Protein AF-G2PHT3-F1 (afdb_monomer)

pLDDT: mean 88.87, std 15.14, range [41.78, 98.38]

Solvent-accessible surface area (backbone atoms only — not comparable to full-atom values): 8591 Å² total; per-residue (Å²): 131,81,61,65,54,57,45,84,82,48,57,58,96,79,34,66,43,37,68,89,49,84,59,48,88,43,41,37,66,60,46,63,74,47,46,62,43,76,50,86,72,92,70,91,48,72,64,49,40,72,63,55,53,72,54,56,31,86,90,41,52,91,96,59,62,22,32,21,25,44,50,39,29,41,38,46,76,73,60,38,60,48,55,53,48,28,47,75,72,64,32,33,62,74,71,63,46,48,89,58,92,87,58,77,61,60,46,87,43,67,65,65,26,42,69,62,28,35,28,79,81,80,76,86,76,69,79,72,72,78,77,78,73,78,76,74,87,80,132

Sequence (139 aa):
MAPVRYRLNGPCGDCPWRTDVEPGQFEAYRFDSLKTTSTQPEVTSAADVLGQPMFACHQTQEGREQACAGWLVVAAAQGNLRIRLALATGDLPPEAVEPGPGWPPLFESYDAMADRQGRPDDGHGEIKPPRQGRRGGQA

Radius of gyration: 17.24 Å; Cα contacts (8 Å, |Δi|>4): 170; chains: 1; bounding box: 32×62×41 Å

Organism: Streptomyces violaceusniger (strain Tu 4113) (NCBI:txid653045)

Foldseek 3Di:
DAAAFADPPAADPQRLFFPPHAAAPAALVVLVVCVQQQDQDDDPDPVSLCPRDACFRPPDDPVGTHHHLSRLQLSVVVPRSNSVVCCVVVSYPPVSNDDDPPHGDGDNGSVVSSVRRHDHPPPPPDPDPPPPPPPDDDD

Structure (mmCIF, N/CA/C/O backbone):
data_AF-G2PHT3-F1
#
_entry.id   AF-G2PHT3-F1
#
loop_
_atom_site.group_PDB
_atom_site.id
_atom_site.type_symbol
_atom_site.label_atom_id
_atom_site.label_alt_id
_atom_site.label_comp_id
_atom_site.label_asym_id
_atom_site.label_entity_id
_atom_site.label_seq_id
_atom_site.pdbx_PDB_ins_code
_atom_site.Cartn_x
_atom_site.Cartn_y
_atom_site.Cartn_z
_atom_site.occupancy
_atom_site.B_iso_or_equiv
_atom_site.auth_seq_id
_atom_site.auth_comp_id
_atom_site.auth_asym_id
_atom_site.auth_atom_id
_atom_site.pdbx_PDB_model_num
ATOM 1 N N . MET A 1 1 ? -16.176 2.871 12.194 1.00 68.44 1 MET A N 1
ATOM 2 C CA . MET A 1 1 ? -15.257 3.721 11.408 1.00 68.44 1 MET A CA 1
ATOM 3 C C . MET A 1 1 ? -15.895 3.951 10.046 1.00 68.44 1 MET A C 1
ATOM 5 O O . MET A 1 1 ? -16.970 3.416 9.808 1.00 68.44 1 MET A O 1
ATOM 9 N N . ALA A 1 2 ? -15.324 4.793 9.182 1.00 83.06 2 ALA A N 1
ATOM 10 C CA . ALA A 1 2 ? -15.748 4.777 7.784 1.00 83.06 2 ALA A CA 1
ATOM 11 C C . ALA A 1 2 ? -15.125 3.541 7.108 1.00 83.06 2 ALA A C 1
ATOM 13 O O . ALA A 1 2 ? -13.939 3.294 7.354 1.00 83.06 2 ALA A O 1
ATOM 14 N N . PRO A 1 3 ? -15.869 2.804 6.262 1.00 92.62 3 PRO A N 1
ATOM 15 C CA . PRO A 1 3 ? -15.313 1.682 5.518 1.00 92.62 3 PRO A CA 1
ATOM 16 C C . PRO A 1 3 ? -14.072 2.095 4.728 1.00 92.62 3 PRO A C 1
ATOM 18 O O . PRO A 1 3 ? -14.020 3.187 4.145 1.00 92.62 3 PRO A O 1
ATOM 21 N N . VAL A 1 4 ? -13.075 1.215 4.689 1.00 95.12 4 VAL A N 1
ATOM 22 C CA . VAL A 1 4 ? -11.886 1.419 3.864 1.00 95.12 4 VAL A CA 1
ATOM 23 C C . VAL A 1 4 ? -12.324 1.390 2.404 1.00 95.12 4 VAL A C 1
ATOM 25 O O . VAL A 1 4 ? -12.891 0.411 1.929 1.00 95.12 4 VAL A O 1
ATOM 28 N N . ARG A 1 5 ? -12.054 2.468 1.666 1.00 96.75 5 ARG A N 1
ATOM 29 C CA . ARG A 1 5 ? -12.224 2.474 0.210 1.00 96.75 5 ARG A CA 1
ATOM 30 C C . ARG A 1 5 ? -11.038 1.756 -0.413 1.00 96.75 5 ARG A C 1
ATOM 32 O O . ARG A 1 5 ? -9.899 2.127 -0.142 1.00 96.75 5 ARG A O 1
ATOM 39 N N . TYR A 1 6 ? -11.294 0.771 -1.260 1.00 96.88 6 TYR A N 1
ATOM 40 C CA . TYR A 1 6 ? -10.256 -0.007 -1.925 1.00 96.88 6 TYR A CA 1
ATOM 41 C C . TYR A 1 6 ? -10.657 -0.350 -3.356 1.00 96.88 6 TYR A C 1
ATOM 43 O O . TYR A 1 6 ? -11.833 -0.315 -3.720 1.00 96.88 6 TYR A O 1
ATOM 51 N N . ARG A 1 7 ? -9.656 -0.672 -4.175 1.00 94.94 7 ARG A N 1
ATOM 52 C CA . ARG A 1 7 ? -9.873 -1.067 -5.564 1.00 94.94 7 ARG A CA 1
ATOM 53 C C . ARG A 1 7 ? -10.449 -2.487 -5.637 1.00 94.94 7 ARG A C 1
ATOM 55 O O . ARG A 1 7 ? -9.750 -3.442 -5.328 1.00 94.94 7 ARG A O 1
ATOM 62 N N . LEU A 1 8 ? -11.687 -2.619 -6.115 1.00 91.06 8 LEU A N 1
ATOM 63 C CA . LEU A 1 8 ? -12.417 -3.899 -6.168 1.00 91.06 8 LEU A CA 1
ATOM 64 C C . LEU A 1 8 ? -11.886 -4.891 -7.216 1.00 91.06 8 LEU A C 1
ATOM 66 O O . LEU A 1 8 ? -11.899 -6.094 -6.996 1.00 91.06 8 LEU A O 1
ATOM 70 N N . ASN A 1 9 ? -11.395 -4.401 -8.357 1.00 89.81 9 ASN A N 1
ATOM 71 C CA . ASN A 1 9 ? -11.050 -5.247 -9.509 1.00 89.81 9 ASN A CA 1
ATOM 72 C C . ASN A 1 9 ? -9.569 -5.667 -9.518 1.00 89.81 9 ASN A C 1
ATOM 74 O O . ASN A 1 9 ? -8.951 -5.732 -10.580 1.00 89.81 9 ASN A O 1
ATOM 78 N N . GLY A 1 10 ? -8.989 -5.877 -8.334 1.00 93.69 10 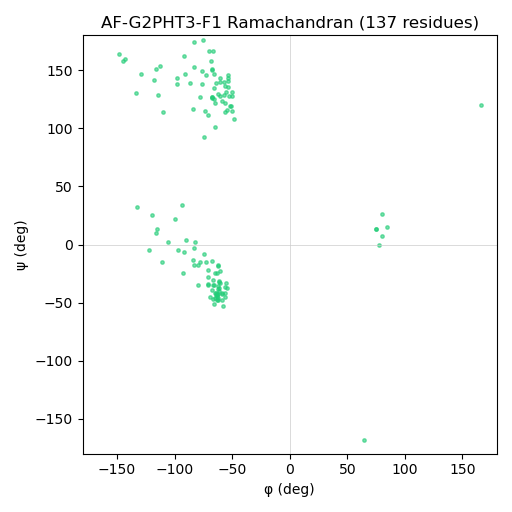GLY A N 1
ATOM 79 C CA . GLY A 1 10 ? -7.587 -6.253 -8.173 1.00 93.69 10 GLY A CA 1
ATOM 80 C C . GLY A 1 10 ? -6.578 -5.185 -8.635 1.00 93.69 10 GLY A C 1
ATOM 81 O O . GLY A 1 10 ? -6.936 -4.016 -8.846 1.00 93.69 10 GLY A O 1
ATOM 82 N N . PRO A 1 11 ? -5.287 -5.554 -8.747 1.00 95.81 11 PRO A N 1
ATOM 83 C CA . PRO A 1 11 ? -4.220 -4.657 -9.187 1.00 95.81 11 PRO A CA 1
ATOM 84 C C . PRO A 1 11 ? -4.497 -4.063 -10.578 1.00 95.81 11 PRO A C 1
ATOM 86 O O . PRO A 1 11 ? -4.980 -4.743 -11.479 1.00 95.81 11 PRO A O 1
ATOM 89 N N . CYS A 1 12 ? -4.188 -2.779 -10.778 1.00 94.19 12 CYS A N 1
ATOM 90 C CA . CYS A 1 12 ? -4.287 -2.132 -12.092 1.00 94.19 12 CYS A CA 1
ATOM 91 C C . CYS A 1 12 ? -3.272 -2.677 -13.123 1.00 94.19 12 CYS A C 1
ATOM 93 O O . CYS A 1 12 ? -2.309 -3.368 -12.785 1.00 94.19 12 CYS A O 1
ATOM 95 N N . GLY A 1 13 ? -3.491 -2.334 -14.400 1.00 93.38 13 GLY A N 1
ATOM 96 C CA . GLY A 1 13 ? -2.665 -2.763 -15.540 1.00 93.38 13 GLY A CA 1
ATOM 97 C C . GLY A 1 13 ? -1.172 -2.441 -15.404 1.00 93.38 13 GLY A C 1
ATOM 98 O O . GLY A 1 13 ? -0.339 -3.227 -15.829 1.00 93.38 13 GLY A O 1
ATOM 99 N N . ASP A 1 14 ? -0.863 -1.332 -14.748 1.00 93.81 14 ASP A N 1
ATOM 100 C CA . ASP A 1 14 ? 0.457 -0.743 -14.519 1.00 93.81 14 ASP A CA 1
ATOM 101 C C . ASP A 1 14 ? 0.774 -0.639 -13.014 1.00 93.81 14 ASP A C 1
ATOM 103 O O . ASP A 1 14 ? 1.491 0.250 -12.566 1.00 93.81 14 ASP A O 1
ATOM 107 N N . CYS A 1 15 ? 0.160 -1.501 -12.196 1.00 95.75 15 CYS A N 1
ATOM 108 C CA . CYS A 1 15 ? 0.298 -1.448 -10.744 1.00 95.75 15 CYS A CA 1
ATOM 109 C C . CYS A 1 15 ? 1.755 -1.669 -10.312 1.00 95.75 15 CYS A C 1
ATOM 111 O O . CYS A 1 15 ? 2.316 -2.707 -10.662 1.00 95.75 15 CYS A O 1
ATOM 113 N N . PRO A 1 16 ? 2.339 -0.802 -9.462 1.00 96.50 16 PRO A N 1
ATOM 114 C CA . PRO A 1 16 ? 3.715 -0.992 -9.006 1.00 96.50 16 PRO A CA 1
ATOM 115 C C . PRO A 1 16 ? 3.890 -2.284 -8.193 1.00 96.50 16 PRO A C 1
ATOM 117 O O . PRO A 1 16 ? 4.963 -2.868 -8.186 1.00 96.50 16 PRO A O 1
ATOM 120 N N . TRP A 1 17 ? 2.828 -2.799 -7.571 1.00 97.75 17 TRP A N 1
ATOM 121 C CA . TRP A 1 17 ? 2.883 -4.050 -6.810 1.00 97.75 17 TRP A CA 1
ATOM 122 C C . TRP A 1 17 ? 2.963 -5.319 -7.663 1.00 97.75 17 TRP A C 1
ATOM 124 O O . TRP A 1 17 ? 3.170 -6.391 -7.101 1.00 97.75 17 TRP A O 1
ATOM 134 N N . ARG A 1 18 ? 2.815 -5.223 -8.987 1.00 97.81 18 ARG A N 1
ATOM 135 C CA . ARG A 1 18 ? 2.918 -6.360 -9.904 1.00 97.81 18 ARG A CA 1
ATOM 136 C C . ARG A 1 18 ? 4.361 -6.617 -10.325 1.00 97.81 18 ARG A C 1
ATOM 138 O O . ARG A 1 18 ? 5.070 -5.672 -10.655 1.00 97.81 18 ARG A O 1
ATOM 145 N N . THR A 1 19 ? 4.777 -7.879 -10.390 1.00 98.12 19 THR A N 1
ATOM 146 C CA . THR A 1 19 ? 6.131 -8.238 -10.864 1.00 98.12 19 THR A CA 1
ATOM 147 C C . THR A 1 19 ? 6.235 -8.336 -12.387 1.00 98.12 19 THR A C 1
ATOM 149 O O . THR A 1 19 ? 7.339 -8.357 -12.925 1.00 98.12 19 THR A O 1
ATOM 152 N N . ASP A 1 20 ? 5.098 -8.369 -13.086 1.00 97.56 20 ASP A N 1
ATOM 153 C CA . ASP A 1 20 ? 4.980 -8.549 -14.536 1.00 97.56 20 ASP A CA 1
ATOM 154 C C . ASP A 1 20 ? 4.755 -7.232 -15.306 1.00 97.56 20 ASP A C 1
ATOM 156 O O . ASP A 1 20 ? 4.236 -7.247 -16.421 1.00 97.56 20 ASP A O 1
ATOM 160 N N . VAL A 1 21 ? 5.134 -6.089 -14.722 1.00 95.88 21 VAL A N 1
ATOM 161 C CA . VAL A 1 21 ? 5.048 -4.768 -15.369 1.00 95.88 21 VAL A CA 1
ATOM 162 C C . VAL A 1 21 ? 6.429 -4.141 -15.567 1.00 95.88 21 VAL A C 1
ATOM 164 O O . VAL A 1 21 ? 7.372 -4.381 -14.805 1.00 95.88 21 VAL A O 1
ATOM 167 N N . GLU A 1 22 ? 6.544 -3.313 -16.605 1.00 95.62 22 GLU A N 1
ATOM 168 C CA . GLU A 1 22 ? 7.761 -2.546 -16.868 1.00 95.62 22 GLU A CA 1
ATOM 169 C C . GLU A 1 22 ? 8.013 -1.507 -15.760 1.00 95.62 22 GLU A C 1
ATOM 171 O O . GLU A 1 22 ? 7.079 -0.797 -15.365 1.00 95.62 22 GLU A O 1
ATOM 176 N N . PRO A 1 23 ? 9.257 -1.394 -15.256 1.00 94.56 23 PRO A N 1
ATOM 177 C CA . PRO A 1 23 ? 9.594 -0.445 -14.204 1.00 94.56 23 PRO A CA 1
ATOM 178 C C . PRO A 1 23 ? 9.690 0.991 -14.697 1.00 94.56 23 PRO A C 1
ATOM 180 O O . PRO A 1 23 ? 9.628 1.286 -15.890 1.00 94.56 23 PRO A O 1
ATOM 183 N N . GLY A 1 24 ? 9.914 1.900 -13.750 1.00 90.94 24 GLY A N 1
ATOM 184 C CA . GLY A 1 24 ? 10.308 3.271 -14.046 1.00 90.94 24 GLY A CA 1
ATOM 185 C C . GLY A 1 24 ? 9.150 4.209 -14.357 1.00 90.94 24 GLY A C 1
ATOM 186 O O . GLY A 1 24 ? 9.372 5.322 -14.826 1.00 90.94 24 GLY A O 1
ATOM 187 N N . GLN A 1 25 ? 7.914 3.814 -14.047 1.00 89.69 25 GLN A N 1
ATOM 188 C CA . GLN A 1 25 ? 6.781 4.744 -14.076 1.00 89.69 25 GLN A CA 1
ATOM 189 C C . GLN A 1 25 ? 6.965 5.894 -13.072 1.00 89.69 25 GLN A C 1
ATOM 191 O O . GLN A 1 25 ? 6.533 7.017 -13.329 1.00 89.69 25 GLN A O 1
ATOM 196 N N . PHE A 1 26 ? 7.642 5.629 -11.949 1.00 91.12 26 PHE A N 1
ATOM 197 C CA . PHE A 1 26 ? 7.854 6.588 -10.868 1.00 91.12 26 PHE A CA 1
ATOM 198 C C . PHE A 1 26 ? 9.330 6.666 -10.469 1.00 91.12 26 PHE A C 1
ATOM 200 O O . PHE A 1 26 ? 10.061 5.677 -10.519 1.00 91.12 26 PHE A O 1
ATOM 207 N N . GLU A 1 27 ? 9.749 7.863 -10.070 1.00 93.06 27 GLU A N 1
ATOM 208 C CA . GLU A 1 27 ? 11.070 8.145 -9.497 1.00 93.06 27 GLU A CA 1
ATOM 209 C C . GLU A 1 27 ? 11.222 7.475 -8.124 1.00 93.06 27 GLU A C 1
ATOM 211 O O . GLU A 1 27 ? 10.233 7.294 -7.406 1.00 93.06 27 GLU A O 1
ATOM 216 N N . ALA A 1 28 ? 12.450 7.116 -7.752 1.00 94.31 28 ALA A N 1
ATOM 217 C CA . ALA A 1 28 ? 12.748 6.425 -6.500 1.00 94.31 28 ALA A CA 1
ATOM 218 C C . ALA A 1 28 ? 12.243 7.203 -5.270 1.00 94.31 28 ALA A C 1
ATOM 220 O O . ALA A 1 28 ? 11.576 6.613 -4.413 1.00 94.31 28 ALA A O 1
ATOM 221 N N . TYR A 1 29 ? 12.405 8.535 -5.229 1.00 93.94 29 TYR A N 1
ATOM 222 C CA . TYR A 1 29 ? 11.947 9.337 -4.078 1.00 93.94 29 TYR A CA 1
ATOM 223 C C . TYR A 1 29 ? 10.428 9.259 -3.826 1.00 93.94 29 TYR A C 1
ATOM 225 O O . TYR A 1 29 ? 9.947 9.527 -2.715 1.00 93.94 29 TYR A O 1
ATOM 233 N N . ARG A 1 30 ? 9.628 8.912 -4.847 1.00 92.56 30 ARG A N 1
ATOM 234 C CA . ARG A 1 30 ? 8.180 8.714 -4.679 1.00 92.56 30 ARG A CA 1
ATOM 235 C C . ARG A 1 30 ? 7.906 7.490 -3.822 1.00 92.56 30 ARG A C 1
ATOM 237 O O . ARG A 1 30 ? 7.020 7.539 -2.973 1.00 92.56 30 ARG A O 1
ATOM 244 N N . PHE A 1 31 ? 8.684 6.428 -4.002 1.00 95.62 31 PHE A N 1
ATOM 245 C CA . PHE A 1 31 ? 8.626 5.264 -3.131 1.00 95.62 31 PHE A CA 1
ATOM 246 C C . PHE A 1 31 ? 9.202 5.588 -1.747 1.00 95.62 31 PHE A C 1
ATOM 248 O O . PHE A 1 31 ? 8.624 5.177 -0.746 1.00 95.62 31 PHE A O 1
ATOM 255 N N . ASP A 1 32 ? 10.229 6.423 -1.619 1.00 95.38 32 ASP A N 1
ATOM 256 C CA . ASP A 1 32 ? 10.679 6.846 -0.281 1.00 95.38 32 ASP A CA 1
ATOM 257 C C . ASP A 1 32 ? 9.564 7.551 0.507 1.00 95.38 32 ASP A C 1
ATOM 259 O O . ASP A 1 32 ? 9.317 7.247 1.677 1.00 95.38 32 ASP A O 1
ATOM 263 N N . SER A 1 33 ? 8.803 8.413 -0.169 1.00 93.44 33 SER A N 1
ATOM 264 C CA . SER A 1 33 ? 7.666 9.137 0.418 1.00 93.44 33 SER A CA 1
ATOM 265 C C . SER A 1 33 ? 6.513 8.219 0.849 1.00 93.44 33 SER A C 1
ATOM 267 O O . SER A 1 33 ? 5.727 8.579 1.725 1.00 93.44 33 SER A O 1
ATOM 269 N N . LEU A 1 34 ? 6.398 7.033 0.244 1.00 95.44 34 LEU A N 1
ATOM 270 C CA . LEU A 1 34 ? 5.332 6.062 0.510 1.00 95.44 34 LEU A CA 1
ATOM 271 C C . LEU A 1 34 ? 5.746 4.965 1.495 1.00 95.44 34 LEU A C 1
ATOM 273 O O . LEU A 1 34 ? 4.894 4.172 1.903 1.00 95.44 34 LEU A O 1
ATOM 277 N N . LYS A 1 35 ? 7.012 4.923 1.927 1.00 96.06 35 LYS A N 1
ATOM 278 C CA . LYS A 1 35 ? 7.546 3.855 2.788 1.00 96.06 35 LYS A CA 1
ATOM 279 C C . LYS A 1 35 ? 6.732 3.655 4.067 1.00 96.06 35 LYS A C 1
ATOM 281 O O . LYS A 1 35 ? 6.456 2.523 4.464 1.00 96.06 35 LYS A O 1
ATOM 286 N N . THR A 1 36 ? 6.242 4.746 4.651 1.00 94.88 36 THR A N 1
ATOM 287 C CA . THR A 1 36 ? 5.430 4.741 5.880 1.00 94.88 36 THR A CA 1
ATOM 288 C C . THR A 1 36 ? 4.097 4.002 5.753 1.00 94.88 36 THR A C 1
ATOM 290 O O . THR A 1 36 ? 3.527 3.610 6.766 1.00 94.88 36 THR A O 1
ATOM 293 N N . THR A 1 37 ? 3.606 3.757 4.535 1.00 96.19 37 THR A N 1
ATOM 294 C CA . THR A 1 37 ? 2.401 2.939 4.299 1.00 96.19 37 THR A CA 1
ATOM 295 C C . THR A 1 37 ? 2.635 1.454 4.562 1.00 96.19 37 THR A C 1
ATOM 297 O O . THR A 1 37 ? 1.686 0.708 4.783 1.00 96.19 37 THR A O 1
ATOM 300 N N . SER A 1 38 ? 3.889 1.002 4.515 1.00 95.00 38 SER A N 1
ATOM 301 C CA . SER A 1 38 ? 4.242 -0.420 4.599 1.00 95.00 38 SER A CA 1
ATOM 302 C C . SER A 1 38 ? 5.194 -0.739 5.750 1.00 95.00 38 SER A C 1
ATOM 304 O O . SER A 1 38 ? 5.453 -1.904 6.024 1.00 95.00 38 SER A O 1
ATOM 306 N N . THR A 1 39 ? 5.665 0.273 6.475 1.00 90.12 39 THR A N 1
ATOM 307 C CA . THR A 1 39 ? 6.373 0.104 7.747 1.00 90.12 39 THR A CA 1
ATOM 308 C C . THR A 1 39 ? 5.422 0.310 8.916 1.00 90.12 39 THR A C 1
ATOM 310 O O . THR A 1 39 ? 4.640 1.259 8.917 1.00 90.12 39 THR A O 1
ATOM 313 N N . GLN A 1 40 ? 5.526 -0.524 9.945 1.00 80.75 40 GLN A N 1
ATOM 314 C CA . GLN A 1 40 ? 4.758 -0.343 11.171 1.00 80.75 40 GLN A CA 1
ATOM 315 C C . GLN A 1 40 ? 5.467 0.656 12.099 1.00 80.75 40 GLN A C 1
ATOM 317 O O . GLN A 1 40 ? 6.587 0.371 12.527 1.00 80.75 40 GLN A O 1
ATOM 322 N N . PRO A 1 41 ? 4.860 1.817 12.413 1.00 80.50 41 PRO A N 1
ATOM 323 C CA . PRO A 1 41 ? 5.403 2.700 13.436 1.00 80.50 41 PRO A CA 1
ATOM 324 C C . PRO A 1 41 ? 5.231 2.072 14.824 1.00 80.50 41 PRO A C 1
ATOM 326 O O . PRO A 1 41 ? 4.455 1.130 15.002 1.00 80.50 41 PRO A O 1
ATOM 329 N N . GLU A 1 42 ? 5.917 2.626 15.822 1.00 88.25 42 GLU A N 1
ATOM 330 C CA . GLU A 1 42 ? 5.577 2.358 17.217 1.00 88.25 42 GLU A CA 1
ATOM 331 C C . GLU A 1 42 ? 4.113 2.752 17.463 1.00 88.25 42 GLU A C 1
ATOM 333 O O . GLU A 1 42 ? 3.678 3.846 17.105 1.00 88.25 42 GLU A O 1
ATOM 338 N N . VAL A 1 43 ? 3.339 1.829 18.032 1.00 89.94 43 VAL A N 1
ATOM 339 C CA . VAL A 1 43 ? 1.913 2.018 18.301 1.00 89.94 43 VAL A CA 1
ATOM 340 C C . VAL A 1 43 ? 1.719 2.119 19.804 1.00 89.94 43 VAL A C 1
ATOM 342 O O . VAL A 1 43 ? 1.908 1.140 20.524 1.00 89.94 43 VAL A O 1
ATOM 345 N N . THR A 1 44 ? 1.296 3.290 20.269 1.00 93.12 44 THR A N 1
ATOM 346 C CA . THR A 1 44 ? 1.020 3.566 21.688 1.00 93.12 44 THR A CA 1
ATOM 347 C C . THR A 1 44 ? -0.470 3.769 21.962 1.00 93.12 44 THR A C 1
ATOM 349 O O . THR A 1 44 ? -0.917 3.710 23.107 1.00 93.12 44 THR A O 1
ATOM 352 N N . SER A 1 45 ? -1.264 3.981 20.910 1.00 92.38 45 SER A N 1
ATOM 353 C CA . SER A 1 45 ? -2.696 4.237 20.998 1.00 92.38 45 SER A CA 1
ATOM 354 C C . SER A 1 45 ? -3.466 3.689 19.792 1.00 92.38 45 SER A C 1
ATOM 356 O O . SER A 1 45 ? -2.912 3.427 18.725 1.00 92.38 45 SER A O 1
ATOM 358 N N . ALA A 1 46 ? -4.791 3.571 19.930 1.00 89.81 46 ALA A N 1
ATOM 359 C CA . ALA A 1 46 ? -5.659 3.272 18.791 1.00 89.81 46 ALA A CA 1
ATOM 360 C C . ALA A 1 46 ? -5.587 4.368 17.712 1.00 89.81 46 ALA A C 1
ATOM 362 O O . ALA A 1 46 ? -5.692 4.063 16.527 1.00 89.81 46 ALA A O 1
ATOM 363 N N . ALA A 1 47 ? -5.368 5.629 18.102 1.00 91.88 47 ALA A N 1
ATOM 364 C CA . ALA A 1 47 ? -5.222 6.731 17.157 1.00 91.88 47 ALA A CA 1
ATOM 365 C C . ALA A 1 47 ? -4.008 6.532 16.235 1.00 91.88 47 ALA A C 1
ATOM 367 O O . ALA A 1 47 ? -4.119 6.809 15.043 1.00 91.88 47 ALA A O 1
ATOM 368 N N . ASP A 1 48 ? -2.910 5.959 16.740 1.00 92.81 48 ASP A N 1
ATOM 369 C CA . ASP A 1 48 ? -1.723 5.647 15.931 1.00 92.81 48 ASP A CA 1
ATOM 370 C C . ASP A 1 48 ? -2.045 4.595 14.864 1.00 92.81 48 ASP A C 1
ATOM 372 O O . ASP A 1 48 ? -1.659 4.737 13.705 1.00 92.81 48 ASP A O 1
ATOM 376 N N . VAL A 1 49 ? -2.819 3.561 15.221 1.00 93.06 49 VAL A N 1
ATOM 377 C CA . VAL A 1 49 ? -3.278 2.538 14.263 1.00 93.06 49 VAL A CA 1
ATOM 378 C C . VAL A 1 49 ? -4.172 3.155 13.190 1.00 93.06 49 VAL A C 1
ATOM 380 O O . VAL A 1 49 ? -4.005 2.877 12.005 1.00 93.06 49 VAL A O 1
ATOM 383 N N . LEU A 1 50 ? -5.114 4.011 13.588 1.00 91.62 50 LEU A N 1
ATOM 384 C CA . LEU A 1 50 ? -6.045 4.658 12.661 1.00 91.62 50 LEU A CA 1
ATOM 385 C C . LEU A 1 50 ? -5.369 5.708 11.772 1.00 91.62 50 LEU A C 1
ATOM 387 O O . LEU A 1 50 ? -5.819 5.935 10.647 1.00 91.62 50 LEU A O 1
ATOM 391 N N . GLY A 1 51 ? -4.291 6.318 12.264 1.00 91.38 51 GLY A N 1
ATOM 392 C CA . GLY A 1 51 ? -3.484 7.305 11.556 1.00 91.38 51 GLY A CA 1
ATOM 393 C C . GLY A 1 51 ? -2.489 6.716 10.555 1.00 91.38 51 GLY A C 1
ATOM 394 O O . GLY A 1 51 ? -2.044 7.448 9.674 1.00 91.38 51 GLY A O 1
ATOM 395 N N . GLN A 1 52 ? -2.159 5.419 10.633 1.00 92.75 52 GLN A N 1
ATOM 396 C CA . GLN A 1 52 ? -1.227 4.770 9.695 1.00 92.75 52 GLN A CA 1
ATOM 397 C C . GLN A 1 52 ? -1.695 4.952 8.246 1.00 92.75 52 GLN A C 1
ATOM 399 O O . GLN A 1 52 ? -2.807 4.535 7.937 1.00 92.75 52 GLN A O 1
ATOM 404 N N . PRO A 1 53 ? -0.907 5.545 7.337 1.00 94.38 53 PRO A N 1
ATOM 405 C CA . PRO A 1 53 ? -1.360 5.814 5.976 1.00 94.38 53 PRO A CA 1
ATOM 406 C C . PRO A 1 53 ? -1.574 4.518 5.181 1.00 94.38 53 PRO A C 1
ATOM 408 O O . PRO A 1 53 ? -0.903 3.514 5.403 1.00 94.38 53 PRO A O 1
ATOM 411 N N . MET A 1 54 ? -2.508 4.550 4.228 1.00 95.50 54 MET A N 1
ATOM 412 C CA . MET A 1 54 ? -2.745 3.443 3.293 1.00 95.50 54 MET A CA 1
ATOM 413 C C . MET A 1 54 ? -2.029 3.744 1.976 1.00 95.50 54 MET A C 1
ATOM 415 O O . MET A 1 54 ? -2.041 4.890 1.523 1.00 95.50 54 MET A O 1
ATOM 419 N N . PHE A 1 55 ? -1.463 2.731 1.320 1.00 97.38 55 PHE A N 1
ATOM 420 C CA . PHE A 1 55 ? -0.910 2.912 -0.022 1.00 97.38 55 PHE A CA 1
ATOM 421 C C . PHE A 1 55 ? -2.061 3.101 -1.020 1.00 97.38 55 PHE A C 1
ATOM 423 O O . PHE A 1 55 ? -2.837 2.175 -1.284 1.00 97.38 55 PHE A O 1
ATOM 430 N N . ALA A 1 56 ? -2.191 4.303 -1.579 1.00 96.75 56 ALA A N 1
ATOM 431 C CA . ALA A 1 56 ? -3.238 4.621 -2.542 1.00 96.75 56 ALA A CA 1
ATOM 432 C C . ALA A 1 56 ? -2.979 3.963 -3.908 1.00 96.75 56 ALA A C 1
ATOM 434 O O . ALA A 1 56 ? -1.845 3.820 -4.362 1.00 96.75 56 ALA A O 1
ATOM 435 N N . CYS A 1 57 ? -4.043 3.573 -4.605 1.00 96.44 57 CYS A N 1
ATOM 436 C CA . CYS A 1 57 ? -3.962 3.175 -6.002 1.00 96.44 57 CYS A CA 1
ATOM 437 C C . CYS A 1 57 ? -3.558 4.386 -6.850 1.00 96.44 57 CYS A C 1
ATOM 439 O O . CYS A 1 57 ? -4.247 5.405 -6.848 1.00 96.44 57 CYS A O 1
ATOM 441 N N . HIS A 1 58 ? -2.491 4.260 -7.638 1.00 91.81 58 HIS A N 1
ATOM 442 C CA . HIS A 1 58 ? -1.969 5.373 -8.438 1.00 91.81 58 HIS A CA 1
ATOM 443 C C . HIS A 1 58 ? -2.908 5.823 -9.571 1.00 91.81 58 HIS A C 1
ATOM 445 O O . HIS A 1 58 ? -2.734 6.903 -10.119 1.00 91.81 58 HIS A O 1
ATOM 451 N N . GLN A 1 59 ?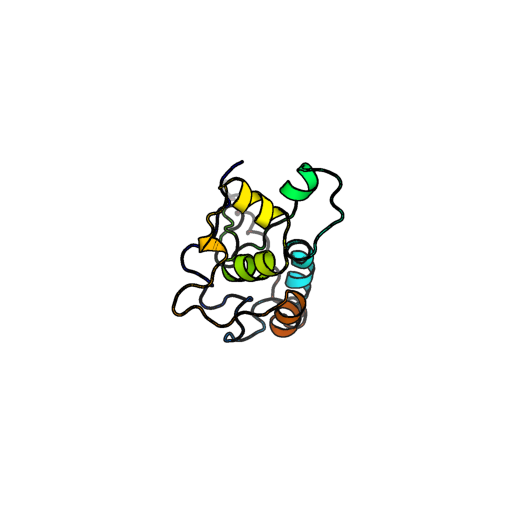 -3.921 5.017 -9.914 1.00 92.75 59 GLN A N 1
ATOM 452 C CA . GLN A 1 59 ? -4.968 5.393 -10.873 1.00 92.75 59 GLN A CA 1
ATOM 453 C C . GLN A 1 59 ? -6.104 6.217 -10.242 1.00 92.75 59 GLN A C 1
ATOM 455 O O . GLN A 1 59 ? -7.051 6.594 -10.935 1.00 92.75 59 GLN A O 1
ATOM 460 N N . THR A 1 60 ? -6.071 6.454 -8.929 1.00 91.75 60 THR A N 1
ATOM 461 C CA . THR A 1 60 ? -7.068 7.292 -8.254 1.00 91.75 60 THR A CA 1
ATOM 462 C C . THR A 1 60 ? -6.628 8.749 -8.215 1.00 91.75 60 THR A C 1
ATOM 4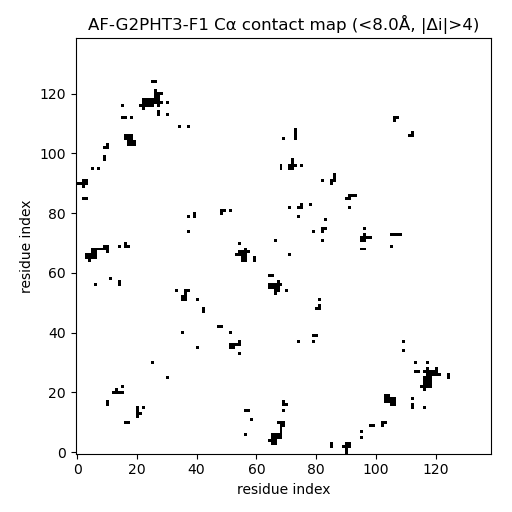64 O O . THR A 1 60 ? -5.442 9.051 -8.169 1.00 91.75 60 THR A O 1
ATOM 467 N N . GLN A 1 61 ? -7.602 9.657 -8.285 1.00 89.81 61 GLN A N 1
ATOM 468 C CA . GLN A 1 61 ? -7.349 11.093 -8.195 1.00 89.81 61 GLN A CA 1
ATOM 469 C C . GLN A 1 61 ? -7.070 11.494 -6.749 1.00 89.81 61 GLN A C 1
ATOM 471 O O . GLN A 1 61 ? -7.669 10.932 -5.827 1.00 89.81 61 GLN A O 1
ATOM 476 N N . GLU A 1 62 ? -6.244 12.524 -6.583 1.00 87.94 62 GLU A N 1
ATOM 477 C CA . GLU A 1 62 ? -6.022 13.166 -5.289 1.00 87.94 62 GLU A CA 1
ATOM 478 C C . GLU A 1 62 ? -7.358 13.602 -4.652 1.00 87.94 62 GLU A C 1
ATOM 480 O O . GLU A 1 62 ? -8.257 14.129 -5.320 1.00 87.94 62 GLU A O 1
ATOM 485 N N . GLY A 1 63 ? -7.517 13.329 -3.359 1.00 89.69 63 GLY A N 1
ATOM 486 C CA . GLY A 1 63 ? -8.742 13.532 -2.582 1.00 89.69 63 GLY A CA 1
ATOM 487 C C . GLY A 1 63 ? -9.838 12.479 -2.801 1.00 89.69 63 GLY A C 1
ATOM 488 O O . GLY A 1 63 ? -10.917 12.583 -2.207 1.00 89.69 63 GLY A O 1
ATOM 489 N N . ARG A 1 64 ? -9.620 11.480 -3.666 1.00 91.88 64 ARG A N 1
ATOM 490 C CA . ARG A 1 64 ? -10.544 10.354 -3.918 1.00 91.88 64 ARG A CA 1
ATOM 491 C C . ARG A 1 64 ? -9.828 9.007 -3.906 1.00 91.88 64 ARG A C 1
ATOM 493 O O . ARG A 1 64 ? -10.209 8.084 -4.634 1.00 91.88 64 ARG A O 1
ATOM 500 N N . GLU A 1 65 ? -8.798 8.908 -3.087 1.00 94.44 65 GLU A N 1
ATOM 501 C CA . GLU A 1 65 ? -7.918 7.761 -3.004 1.00 94.44 65 GLU A CA 1
ATOM 502 C C . GLU A 1 65 ? -8.691 6.503 -2.602 1.00 94.44 65 GLU A C 1
ATOM 504 O O . GLU A 1 65 ? -9.578 6.509 -1.743 1.00 94.44 65 GLU A O 1
ATOM 509 N N . GLN A 1 66 ? -8.322 5.398 -3.237 1.00 96.81 66 GLN A N 1
ATOM 510 C CA . GLN A 1 66 ? -8.702 4.054 -2.817 1.00 96.81 66 GLN A CA 1
ATOM 511 C C . GLN A 1 66 ? -7.421 3.303 -2.481 1.00 96.81 66 GLN A C 1
ATOM 513 O O . GLN A 1 66 ? -6.428 3.453 -3.193 1.00 96.81 66 GLN A O 1
ATOM 518 N N . ALA A 1 67 ? -7.437 2.474 -1.441 1.00 97.69 67 ALA A N 1
ATOM 519 C CA . ALA A 1 67 ? -6.330 1.580 -1.139 1.00 97.69 67 ALA A CA 1
ATOM 520 C C . ALA A 1 67 ? -6.025 0.674 -2.344 1.00 97.69 67 ALA A C 1
ATOM 522 O O . ALA A 1 67 ? -6.927 0.152 -3.014 1.00 97.69 67 ALA A O 1
ATOM 523 N N . CYS A 1 68 ? -4.736 0.516 -2.634 1.00 98.19 68 CYS A N 1
ATOM 524 C CA . CYS A 1 68 ? -4.247 -0.348 -3.695 1.00 98.19 68 CYS A CA 1
ATOM 525 C C . CYS A 1 68 ? -4.513 -1.819 -3.346 1.00 98.19 68 CYS A C 1
ATOM 527 O O . CYS A 1 68 ? -4.104 -2.287 -2.288 1.00 98.19 68 CYS A O 1
ATOM 529 N N . ALA A 1 69 ? -5.158 -2.557 -4.254 1.00 97.88 69 ALA A N 1
ATOM 530 C CA . ALA A 1 69 ? -5.484 -3.968 -4.048 1.00 97.88 69 ALA A CA 1
ATOM 531 C C . ALA A 1 69 ? -4.235 -4.852 -3.879 1.00 97.88 69 ALA A C 1
ATOM 533 O O . ALA A 1 69 ? -4.192 -5.687 -2.985 1.00 97.88 69 ALA A O 1
ATOM 534 N N . GLY A 1 70 ? -3.193 -4.633 -4.695 1.00 97.81 70 GLY A N 1
ATOM 535 C CA . GLY A 1 70 ? -1.937 -5.385 -4.574 1.00 97.81 70 GLY A CA 1
ATOM 536 C C . GLY A 1 70 ? -1.236 -5.132 -3.238 1.00 97.81 70 GLY A C 1
ATOM 537 O O . GLY A 1 70 ? -0.805 -6.069 -2.577 1.00 97.81 70 GLY A O 1
ATOM 538 N N . TRP A 1 71 ? -1.209 -3.873 -2.795 1.00 98.31 71 TRP A N 1
ATOM 539 C CA . TRP A 1 71 ? -0.674 -3.517 -1.481 1.00 98.31 71 TRP A CA 1
ATOM 540 C C . TRP A 1 71 ? -1.478 -4.135 -0.337 1.00 98.31 71 TRP A C 1
ATOM 542 O O . TRP A 1 71 ? -0.877 -4.637 0.603 1.00 98.31 71 TRP A O 1
ATOM 552 N N . LEU A 1 72 ? -2.816 -4.116 -0.406 1.00 98.31 72 LEU A N 1
ATOM 553 C CA . LEU A 1 72 ? -3.673 -4.662 0.651 1.00 98.31 72 LEU A CA 1
ATOM 554 C C . LEU A 1 72 ? -3.354 -6.128 0.942 1.00 98.31 72 LEU A C 1
ATOM 556 O O . LEU A 1 72 ? -3.205 -6.478 2.109 1.00 98.31 72 LEU A O 1
ATOM 560 N N . VAL A 1 73 ? -3.190 -6.952 -0.097 1.00 97.94 73 VAL A N 1
ATOM 561 C CA . VAL A 1 73 ? -2.799 -8.364 0.050 1.00 97.94 73 VAL A CA 1
ATOM 562 C C . VAL A 1 73 ? -1.463 -8.487 0.780 1.00 97.94 73 VAL A C 1
ATOM 564 O O . VAL A 1 73 ? -1.359 -9.188 1.787 1.00 97.94 73 VAL A O 1
ATOM 567 N N . VAL A 1 74 ? -0.435 -7.783 0.302 1.00 97.88 74 VAL A N 1
ATOM 568 C CA . VAL A 1 74 ? 0.926 -7.928 0.836 1.00 97.88 74 VAL A CA 1
ATOM 569 C C . VAL A 1 74 ? 1.030 -7.363 2.253 1.00 97.88 74 VAL A C 1
ATOM 571 O O . VAL A 1 74 ? 1.563 -8.013 3.149 1.00 97.88 74 VAL A O 1
ATOM 574 N N . ALA A 1 75 ? 0.466 -6.183 2.498 1.00 97.56 75 ALA A N 1
ATOM 575 C CA . ALA A 1 75 ? 0.471 -5.550 3.810 1.00 97.56 75 ALA A CA 1
ATOM 576 C C . ALA A 1 75 ? -0.363 -6.334 4.838 1.00 97.56 75 ALA A C 1
ATOM 578 O O . ALA A 1 75 ? 0.021 -6.396 6.008 1.00 97.56 75 ALA A O 1
ATOM 579 N N . ALA A 1 76 ? -1.469 -6.967 4.426 1.00 97.06 76 ALA A N 1
ATOM 580 C CA . ALA A 1 76 ? -2.221 -7.879 5.287 1.00 97.06 76 ALA A CA 1
ATOM 581 C C . ALA A 1 76 ? -1.377 -9.096 5.682 1.00 97.06 76 ALA A C 1
ATOM 583 O O . ALA A 1 76 ? -1.291 -9.412 6.871 1.00 97.06 76 ALA A O 1
ATOM 584 N N . ALA A 1 77 ? -0.708 -9.729 4.711 1.00 96.44 77 ALA A N 1
ATOM 585 C CA . ALA A 1 77 ? 0.180 -10.868 4.948 1.00 96.44 77 ALA A CA 1
ATOM 586 C C . ALA A 1 77 ? 1.357 -10.513 5.875 1.00 96.44 77 ALA A C 1
ATOM 588 O O . ALA A 1 77 ? 1.769 -11.330 6.696 1.00 96.44 77 ALA A O 1
ATOM 589 N N . GLN A 1 78 ? 1.847 -9.272 5.808 1.00 95.31 78 GLN A N 1
ATOM 590 C CA . GLN A 1 78 ? 2.882 -8.745 6.705 1.00 95.31 78 GLN A CA 1
ATOM 591 C C . GLN A 1 78 ? 2.349 -8.249 8.061 1.00 95.31 78 GLN A C 1
ATOM 593 O O . GLN A 1 78 ? 3.113 -7.767 8.895 1.00 95.31 78 GLN A O 1
ATOM 598 N N . GLY A 1 79 ? 1.045 -8.370 8.320 1.00 94.56 79 GLY A N 1
ATOM 599 C CA . GLY A 1 79 ? 0.463 -8.071 9.625 1.00 94.56 79 GLY A CA 1
ATOM 600 C C . GLY A 1 79 ? 0.223 -6.586 9.908 1.00 94.56 79 GLY A C 1
ATOM 601 O O . GLY A 1 79 ? 0.172 -6.200 11.079 1.00 94.56 79 GLY A O 1
ATOM 602 N N . ASN A 1 80 ? 0.031 -5.754 8.878 1.00 95.69 80 ASN A N 1
ATOM 603 C CA . ASN A 1 80 ? -0.301 -4.336 9.040 1.00 95.69 80 ASN A CA 1
ATOM 604 C C . ASN A 1 80 ? -1.507 -4.150 9.988 1.00 95.69 80 ASN A C 1
ATOM 606 O O . ASN A 1 80 ? -2.612 -4.634 9.731 1.00 95.69 80 ASN A O 1
ATOM 610 N N . LEU A 1 81 ? -1.293 -3.441 11.103 1.00 95.19 81 LEU A N 1
ATOM 611 C CA . LEU A 1 81 ? -2.276 -3.335 12.186 1.00 95.19 81 LEU A CA 1
ATOM 612 C C . LEU A 1 81 ? -3.541 -2.584 11.766 1.00 95.19 81 LEU A C 1
ATOM 614 O O . LEU A 1 81 ? -4.627 -2.960 12.207 1.00 95.19 81 LEU A O 1
ATOM 618 N N . ARG A 1 82 ? -3.431 -1.571 10.896 1.00 95.44 82 ARG A N 1
ATOM 619 C CA . ARG A 1 82 ? -4.604 -0.848 10.390 1.00 95.44 82 ARG A CA 1
ATOM 620 C C . ARG A 1 82 ? -5.498 -1.763 9.558 1.00 95.44 82 ARG A C 1
ATOM 622 O O . ARG A 1 82 ? -6.715 -1.732 9.728 1.00 95.44 82 ARG A O 1
ATOM 629 N N . ILE A 1 83 ? -4.906 -2.607 8.711 1.00 96.94 83 ILE A N 1
ATOM 630 C CA . ILE A 1 83 ? -5.650 -3.599 7.921 1.00 96.94 83 ILE A CA 1
ATOM 631 C C . ILE A 1 83 ? -6.279 -4.655 8.835 1.00 96.94 83 ILE A C 1
ATOM 633 O O . ILE A 1 83 ? -7.469 -4.934 8.713 1.00 96.94 83 ILE A O 1
ATOM 637 N N . ARG A 1 84 ? -5.520 -5.199 9.795 1.00 96.06 84 ARG A N 1
ATOM 638 C CA . ARG A 1 84 ? -6.038 -6.188 10.757 1.00 96.06 84 ARG A CA 1
ATOM 639 C C . ARG A 1 84 ? -7.215 -5.647 11.562 1.00 96.06 84 ARG A C 1
ATOM 641 O O . ARG A 1 84 ? -8.197 -6.361 11.747 1.00 96.06 84 ARG A O 1
ATOM 648 N N . LEU A 1 85 ? -7.128 -4.397 12.015 1.00 95.62 85 LEU A N 1
ATOM 649 C CA . LEU A 1 85 ? -8.225 -3.734 12.709 1.00 95.62 85 LEU A CA 1
ATOM 650 C C . LEU A 1 85 ? -9.445 -3.595 11.795 1.00 95.62 85 LEU A C 1
ATOM 652 O O . LEU A 1 85 ? -10.532 -3.972 12.211 1.00 95.62 85 LEU A O 1
ATOM 656 N N . ALA A 1 86 ? -9.263 -3.128 10.555 1.00 97.25 86 ALA A N 1
ATOM 657 C CA . ALA A 1 86 ? -10.361 -2.956 9.603 1.00 97.25 86 ALA A CA 1
ATOM 658 C C . ALA A 1 86 ? -11.072 -4.279 9.259 1.00 97.25 86 ALA A C 1
ATOM 660 O O . ALA A 1 86 ? -12.295 -4.300 9.145 1.00 97.25 86 ALA A O 1
ATOM 661 N N . LEU A 1 87 ? -10.327 -5.382 9.140 1.00 97.88 87 LEU A N 1
ATOM 662 C CA . LEU A 1 87 ? -10.893 -6.726 8.974 1.00 97.88 87 LEU A CA 1
ATOM 663 C C . LEU A 1 87 ? -11.690 -7.150 10.215 1.00 97.88 87 LEU A C 1
ATOM 665 O O . LEU A 1 87 ? -12.816 -7.627 10.101 1.00 97.88 87 LEU A O 1
ATOM 669 N N . ALA A 1 88 ? -11.127 -6.943 11.409 1.00 96.81 88 ALA A N 1
ATOM 670 C CA . ALA A 1 88 ? -11.765 -7.322 12.668 1.00 96.81 88 ALA A CA 1
ATOM 671 C C . ALA A 1 88 ? -13.043 -6.517 12.968 1.00 96.81 88 ALA A C 1
ATOM 673 O O . ALA A 1 88 ? -13.954 -7.036 13.611 1.00 96.81 88 ALA A O 1
ATOM 674 N N . THR A 1 89 ? -13.121 -5.263 12.515 1.00 96.12 89 THR A N 1
ATOM 675 C CA . THR A 1 89 ? -14.289 -4.387 12.703 1.00 96.12 89 THR A CA 1
ATOM 676 C C . THR A 1 89 ? -15.300 -4.457 11.559 1.00 96.12 89 THR A C 1
ATOM 678 O O . THR A 1 89 ? -16.367 -3.855 11.667 1.00 96.12 89 THR A O 1
ATOM 681 N N . GLY A 1 90 ? -14.994 -5.176 10.473 1.00 96.69 90 GLY A N 1
ATOM 682 C CA . GLY A 1 90 ? -15.837 -5.242 9.275 1.00 96.69 90 GLY A CA 1
ATOM 683 C C . GLY A 1 90 ? -15.793 -3.984 8.399 1.00 96.69 90 GLY A C 1
ATOM 684 O O . GLY A 1 90 ? -16.624 -3.831 7.507 1.00 96.69 90 GLY A O 1
ATOM 685 N N . ASP A 1 91 ? -14.833 -3.082 8.625 1.00 96.62 91 ASP A N 1
ATOM 686 C CA . ASP A 1 91 ? -14.609 -1.902 7.777 1.00 96.62 91 ASP A CA 1
ATOM 687 C C . ASP A 1 91 ? -13.867 -2.250 6.469 1.00 96.62 91 ASP A C 1
ATOM 689 O O . ASP A 1 91 ? -13.842 -1.441 5.537 1.00 96.62 91 ASP A O 1
ATOM 693 N N . LEU A 1 92 ? -13.256 -3.436 6.397 1.00 97.88 92 LEU A N 1
ATOM 694 C CA . LEU A 1 92 ? -12.678 -4.042 5.200 1.00 97.88 92 LEU A CA 1
ATOM 695 C C . LEU A 1 92 ? -13.132 -5.509 5.141 1.00 97.88 92 LEU A C 1
ATOM 697 O O . LEU A 1 92 ? -13.010 -6.202 6.152 1.00 97.88 92 LEU A O 1
ATOM 701 N N . PRO A 1 93 ? -13.655 -6.005 4.010 1.00 97.06 93 PRO A N 1
ATOM 702 C CA . PRO A 1 93 ? -14.096 -7.387 3.937 1.00 97.06 93 PRO A CA 1
ATOM 703 C C . PRO A 1 93 ? -12.909 -8.333 3.631 1.00 97.06 93 PRO A C 1
ATOM 705 O O . PRO A 1 93 ? -11.930 -7.888 3.020 1.00 97.06 93 PRO A O 1
ATOM 708 N N . PRO A 1 94 ? -12.947 -9.613 4.054 1.00 96.25 94 PRO A N 1
ATOM 709 C CA . PRO A 1 94 ? -11.819 -10.543 3.904 1.00 96.25 94 PRO A CA 1
ATOM 710 C C . PRO A 1 94 ? -11.334 -10.723 2.462 1.00 96.25 94 PRO A C 1
ATOM 712 O O . PRO A 1 94 ? -10.131 -10.769 2.218 1.00 96.25 94 PRO A O 1
ATOM 715 N N . GLU A 1 95 ? -12.243 -10.720 1.488 1.00 95.44 95 GLU A N 1
ATOM 716 C CA . GLU A 1 95 ? -11.906 -10.861 0.070 1.00 95.44 95 GLU A CA 1
ATOM 717 C C . GLU A 1 95 ? -11.026 -9.721 -0.470 1.00 95.44 95 GLU A C 1
ATOM 719 O O . GLU A 1 95 ? -10.379 -9.872 -1.503 1.00 95.44 95 GLU A O 1
ATOM 724 N N . ALA A 1 96 ? -10.961 -8.575 0.217 1.00 96.81 96 ALA A N 1
ATOM 725 C CA . ALA A 1 96 ? -10.127 -7.449 -0.197 1.00 96.81 96 ALA A CA 1
ATOM 726 C C . ALA A 1 96 ? -8.621 -7.692 0.015 1.00 96.81 96 ALA A C 1
ATOM 728 O O . ALA A 1 96 ? -7.802 -6.939 -0.519 1.00 96.81 96 ALA A O 1
ATOM 729 N N . VAL A 1 97 ? -8.255 -8.704 0.810 1.00 97.44 97 VAL A N 1
ATOM 730 C CA . VAL A 1 97 ? -6.863 -9.068 1.125 1.00 97.44 97 VAL A CA 1
ATOM 731 C C . VAL A 1 97 ? -6.481 -10.458 0.610 1.00 97.44 97 VAL A C 1
ATOM 733 O O . VAL A 1 97 ? -5.395 -10.948 0.912 1.00 97.44 97 VAL A O 1
ATOM 736 N N . GLU A 1 98 ? -7.337 -11.074 -0.205 1.00 95.25 98 GLU A N 1
ATOM 737 C CA . GLU A 1 98 ? -7.104 -12.381 -0.815 1.00 95.25 98 GLU A CA 1
ATOM 738 C C . GLU A 1 98 ? -6.987 -12.240 -2.342 1.00 95.25 98 GLU A C 1
ATOM 740 O O . GLU A 1 98 ? -7.858 -11.640 -2.979 1.00 95.25 98 GLU A O 1
ATOM 745 N N . PRO A 1 99 ? -5.930 -12.783 -2.976 1.00 93.75 99 PRO A N 1
ATOM 746 C CA . PRO A 1 99 ? -5.860 -12.834 -4.430 1.00 93.75 99 PRO A CA 1
ATOM 747 C C . PRO A 1 99 ? -7.016 -13.650 -5.018 1.00 93.75 99 PRO A C 1
ATOM 749 O O . PRO A 1 99 ? -7.232 -14.805 -4.654 1.00 93.75 99 PRO A O 1
ATOM 752 N N . GLY A 1 100 ? -7.734 -13.064 -5.975 1.00 89.19 100 GLY A N 1
ATOM 753 C CA . GLY A 1 100 ? -8.771 -13.758 -6.735 1.00 89.19 100 GLY A CA 1
ATOM 754 C C . GLY A 1 100 ? -8.216 -14.576 -7.914 1.00 89.19 100 GLY A C 1
ATOM 755 O O . GLY A 1 100 ? -7.034 -14.479 -8.259 1.00 89.19 100 GLY A O 1
ATOM 756 N N . PRO A 1 101 ? -9.073 -15.350 -8.605 1.00 90.19 101 PRO A N 1
ATOM 757 C CA . PRO A 1 101 ? -8.688 -16.072 -9.815 1.00 90.19 101 PRO A CA 1
ATOM 758 C C . PRO A 1 101 ? -8.088 -15.144 -10.882 1.00 90.19 101 PRO A C 1
ATOM 760 O O . PRO A 1 101 ? -8.666 -14.109 -11.209 1.00 90.19 101 PRO A O 1
ATOM 763 N N . GLY A 1 102 ? -6.937 -15.528 -11.442 1.00 89.12 102 GLY A N 1
ATOM 764 C CA . GLY A 1 102 ? -6.272 -14.776 -12.514 1.00 89.12 102 GLY A CA 1
ATOM 765 C C . GLY A 1 102 ? -5.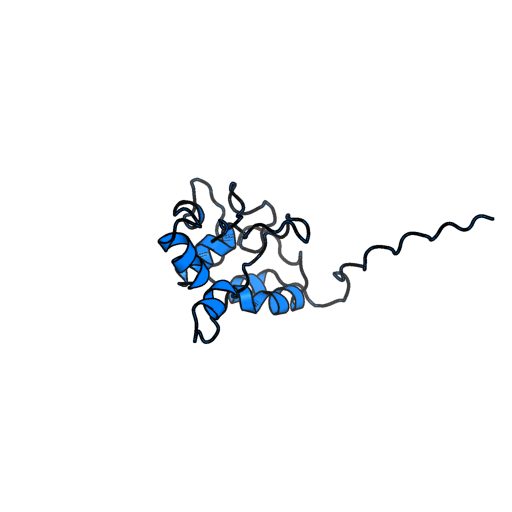569 -13.491 -12.066 1.00 89.12 102 GLY A C 1
ATOM 766 O O . GLY A 1 102 ? -5.211 -12.677 -12.916 1.00 89.12 102 GLY A O 1
ATOM 767 N N . TRP A 1 103 ? -5.371 -13.288 -10.759 1.00 94.88 103 TRP A N 1
ATOM 768 C CA . TRP A 1 103 ? -4.567 -12.170 -10.272 1.00 94.88 103 TRP A CA 1
ATOM 769 C C . TRP A 1 103 ? -3.121 -12.240 -10.786 1.00 94.88 103 TRP A C 1
ATOM 771 O O . TRP A 1 103 ? -2.553 -13.332 -10.881 1.00 94.88 103 TRP A O 1
ATOM 781 N N . PRO A 1 104 ? -2.513 -11.082 -11.102 1.00 96.69 104 PRO A N 1
ATOM 782 C CA . PRO A 1 104 ? -1.118 -11.028 -11.507 1.00 96.69 104 PRO A CA 1
ATOM 783 C C . PRO A 1 104 ? -0.191 -11.369 -10.331 1.00 96.69 104 PRO A C 1
ATOM 785 O O . PRO A 1 104 ? -0.577 -11.193 -9.169 1.00 96.69 104 PRO A O 1
ATOM 788 N N . PRO A 1 105 ? 1.046 -11.810 -10.610 1.00 97.44 105 PRO A N 1
ATOM 789 C CA . PRO A 1 105 ? 2.040 -12.023 -9.568 1.00 97.44 105 PRO A CA 1
ATOM 790 C C . PRO A 1 105 ? 2.394 -10.697 -8.880 1.00 97.44 105 PRO A C 1
ATOM 792 O O . PRO A 1 105 ? 2.540 -9.660 -9.534 1.00 97.44 105 PRO A O 1
ATOM 795 N N . LEU A 1 106 ? 2.532 -10.733 -7.553 1.00 98.25 106 LEU A N 1
ATOM 796 C CA . LEU A 1 106 ? 2.835 -9.568 -6.722 1.00 98.25 106 LEU A CA 1
ATOM 797 C C . LEU A 1 106 ? 4.227 -9.674 -6.099 1.00 98.25 106 LEU A C 1
ATOM 799 O O . LEU A 1 106 ? 4.734 -10.774 -5.884 1.00 98.25 106 LEU A O 1
ATOM 803 N N . PHE A 1 107 ? 4.833 -8.530 -5.787 1.00 98.38 107 PHE A N 1
ATOM 804 C CA . PHE A 1 107 ? 6.016 -8.498 -4.926 1.00 98.38 107 PHE A CA 1
ATOM 805 C C . PHE A 1 107 ? 5.665 -8.952 -3.507 1.00 98.38 107 PHE A C 1
ATOM 807 O O . PHE A 1 107 ? 4.586 -8.657 -3.002 1.00 98.38 107 PHE A O 1
ATOM 814 N N . GLU A 1 108 ? 6.606 -9.612 -2.836 1.00 96.62 108 GLU A N 1
ATOM 815 C CA . GLU A 1 108 ? 6.420 -10.100 -1.462 1.00 96.62 108 GLU A CA 1
ATOM 816 C C . GLU A 1 108 ? 6.691 -9.023 -0.400 1.00 96.62 108 GLU A C 1
ATOM 818 O O . GLU A 1 108 ? 6.267 -9.154 0.751 1.00 96.62 108 GLU A O 1
ATOM 823 N N . SER A 1 109 ? 7.392 -7.945 -0.768 1.00 97.06 109 SER A N 1
ATOM 824 C CA . SER A 1 109 ? 7.746 -6.860 0.144 1.00 97.06 109 SER A CA 1
ATOM 825 C C . SER A 1 109 ? 7.738 -5.486 -0.511 1.00 97.06 109 SER A C 1
ATOM 827 O O . SER A 1 109 ? 7.869 -5.346 -1.728 1.00 97.06 109 SER A O 1
ATOM 829 N N . TYR A 1 110 ? 7.588 -4.464 0.336 1.00 97.81 110 TYR A N 1
ATOM 830 C CA . TYR A 1 110 ? 7.686 -3.070 -0.076 1.00 97.81 110 TYR A CA 1
ATOM 831 C C . TYR A 1 110 ? 9.045 -2.757 -0.691 1.00 97.81 110 TYR A C 1
ATOM 833 O O . TYR A 1 110 ? 9.097 -2.165 -1.760 1.00 97.81 110 TYR A O 1
ATOM 841 N N . ASP A 1 111 ? 10.124 -3.182 -0.031 1.00 97.50 111 ASP A N 1
ATOM 842 C CA . ASP A 1 111 ? 11.483 -2.878 -0.471 1.00 97.50 111 ASP A CA 1
ATOM 843 C C . ASP A 1 111 ? 11.768 -3.521 -1.839 1.00 97.50 111 ASP A C 1
ATOM 845 O O . ASP A 1 111 ? 12.217 -2.835 -2.748 1.00 97.50 111 ASP A O 1
ATOM 849 N N . ALA A 1 112 ? 11.373 -4.785 -2.057 1.00 98.19 112 ALA A N 1
ATOM 850 C CA . ALA A 1 112 ? 11.530 -5.436 -3.362 1.00 98.19 112 ALA A CA 1
ATOM 851 C C . ALA A 1 112 ? 10.734 -4.732 -4.476 1.00 98.19 112 ALA A C 1
ATOM 853 O O . ALA A 1 112 ? 11.207 -4.623 -5.609 1.00 98.19 112 ALA A O 1
ATOM 854 N N . MET A 1 113 ? 9.528 -4.252 -4.156 1.00 98.25 113 MET A N 1
ATOM 855 C CA . MET A 1 113 ? 8.710 -3.468 -5.078 1.00 98.25 113 MET A CA 1
ATOM 856 C C . MET A 1 113 ? 9.366 -2.118 -5.390 1.00 98.25 113 MET A C 1
ATOM 858 O O . MET A 1 113 ? 9.535 -1.782 -6.559 1.00 98.25 113 MET A O 1
ATOM 862 N N . ALA A 1 114 ? 9.767 -1.363 -4.368 1.00 97.75 114 ALA A N 1
ATOM 863 C CA . ALA A 1 114 ? 10.359 -0.039 -4.519 1.00 97.75 114 ALA A CA 1
ATOM 864 C C . ALA A 1 114 ? 11.679 -0.094 -5.304 1.00 97.75 114 ALA A C 1
ATOM 866 O O . ALA A 1 114 ? 11.840 0.658 -6.266 1.00 97.75 114 ALA A O 1
ATOM 867 N N . ASP A 1 115 ? 12.561 -1.039 -4.966 1.00 97.44 115 ASP A N 1
ATOM 868 C CA . ASP A 1 115 ? 13.858 -1.235 -5.624 1.00 97.44 115 ASP A CA 1
ATOM 869 C C . ASP A 1 115 ? 13.701 -1.569 -7.110 1.00 97.44 115 ASP A C 1
ATOM 871 O O . ASP A 1 115 ? 14.459 -1.089 -7.954 1.00 97.44 115 ASP A O 1
ATOM 875 N N . ARG A 1 116 ? 12.709 -2.401 -7.454 1.00 97.62 116 ARG A N 1
ATOM 876 C CA . ARG A 1 116 ? 12.476 -2.804 -8.842 1.00 97.62 116 ARG A CA 1
ATOM 877 C C . ARG A 1 116 ? 11.736 -1.736 -9.640 1.00 97.62 116 ARG A C 1
ATOM 879 O O . ARG A 1 116 ? 11.974 -1.642 -10.841 1.00 97.62 116 ARG A O 1
ATOM 886 N N . GLN A 1 117 ? 10.812 -0.993 -9.034 1.00 96.94 117 GLN A N 1
ATOM 887 C CA . GLN A 1 117 ? 9.923 -0.081 -9.763 1.00 96.94 117 GLN A CA 1
ATOM 888 C C . GLN A 1 117 ? 10.447 1.353 -9.864 1.00 96.94 117 GLN A C 1
ATOM 890 O O . GLN A 1 117 ? 10.061 2.062 -10.800 1.00 96.94 117 GLN A O 1
ATOM 895 N N . GLY A 1 118 ? 11.312 1.780 -8.943 1.00 94.88 118 GLY A N 1
ATOM 896 C CA . GLY A 1 118 ? 11.941 3.097 -8.958 1.00 94.88 118 GLY A CA 1
ATOM 897 C C . GLY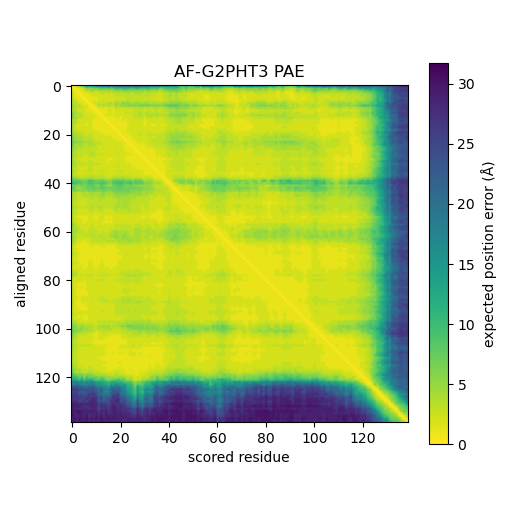 A 1 118 ? 12.914 3.269 -10.120 1.00 94.88 118 GLY A C 1
ATOM 898 O O . GLY A 1 118 ? 13.841 2.481 -10.290 1.00 94.88 118 GLY A O 1
ATOM 899 N N . ARG A 1 119 ? 12.738 4.332 -10.912 1.00 93.81 119 ARG A N 1
ATOM 900 C CA . ARG A 1 119 ? 13.803 4.836 -11.799 1.00 93.81 119 ARG A CA 1
ATOM 901 C C . ARG A 1 119 ? 14.640 5.909 -11.090 1.00 93.81 119 ARG A C 1
ATOM 903 O O . ARG A 1 119 ? 14.159 6.480 -10.111 1.00 93.81 119 ARG A O 1
ATOM 910 N N . PRO A 1 120 ? 15.850 6.225 -11.594 1.00 92.38 120 PRO A N 1
ATOM 911 C CA . PRO A 1 120 ? 16.660 7.311 -11.056 1.00 92.38 120 PRO A CA 1
ATOM 912 C C . PRO A 1 120 ? 15.908 8.642 -10.994 1.00 92.38 120 PRO A C 1
ATOM 914 O O . PRO A 1 120 ? 15.112 8.961 -11.882 1.00 92.38 120 PRO A O 1
ATOM 917 N N . ASP A 1 121 ? 16.218 9.423 -9.964 1.00 87.56 121 ASP A N 1
ATOM 918 C CA . ASP A 1 121 ? 15.687 10.768 -9.775 1.00 87.56 121 ASP A CA 1
ATOM 919 C C . ASP A 1 121 ? 16.376 11.731 -10.757 1.00 87.56 121 ASP A C 1
ATOM 921 O O . ASP A 1 121 ? 17.456 12.259 -10.496 1.00 87.56 121 ASP A O 1
ATOM 925 N N . ASP A 1 122 ? 15.766 11.930 -11.923 1.00 83.69 122 ASP A N 1
ATOM 926 C CA . ASP A 1 122 ? 16.256 12.830 -12.979 1.00 83.69 122 ASP A CA 1
ATOM 927 C C . ASP A 1 122 ? 15.444 14.137 -13.084 1.00 83.69 122 ASP A C 1
ATOM 929 O O . ASP A 1 122 ? 15.725 14.986 -13.931 1.00 83.69 122 ASP A O 1
ATOM 933 N N . GLY A 1 123 ? 14.451 14.318 -12.204 1.00 71.25 123 GLY A N 1
ATOM 934 C CA . GLY A 1 123 ? 13.621 15.520 -12.114 1.00 71.25 123 GLY A CA 1
ATOM 935 C C . GLY A 1 123 ? 12.495 15.591 -13.150 1.00 71.25 123 GLY A C 1
ATOM 936 O O . GLY A 1 123 ? 11.812 16.614 -13.240 1.00 71.25 123 GLY A O 1
ATOM 937 N N . HIS A 1 124 ? 12.265 14.535 -13.935 1.00 63.47 124 HIS A N 1
ATOM 938 C CA . HIS A 1 124 ? 11.229 14.508 -14.970 1.00 63.47 124 HIS A CA 1
ATOM 939 C C . HIS A 1 124 ? 9.848 14.008 -14.488 1.00 63.47 124 HIS A C 1
ATOM 941 O O . HIS A 1 124 ? 8.923 13.928 -15.298 1.00 63.47 124 HIS A O 1
ATOM 947 N N . GLY A 1 125 ? 9.664 13.721 -13.193 1.00 55.19 125 GLY A N 1
ATOM 948 C CA . GLY A 1 125 ? 8.399 13.266 -12.582 1.00 55.19 125 GLY A CA 1
ATOM 949 C C . GLY A 1 125 ? 7.751 14.219 -11.562 1.00 55.19 125 GLY A C 1
ATOM 950 O O . GLY A 1 125 ? 6.824 13.821 -10.842 1.00 55.19 125 GLY A O 1
ATOM 951 N N . GLU A 1 126 ? 8.187 15.482 -11.478 1.00 55.19 126 GLU A N 1
ATOM 952 C CA . GLU A 1 126 ? 7.488 16.492 -10.674 1.00 55.19 126 GLU A CA 1
ATOM 953 C C . GLU A 1 126 ? 6.037 16.649 -11.164 1.00 55.19 126 GLU A C 1
ATOM 955 O O . GLU A 1 126 ? 5.777 16.973 -12.329 1.00 55.19 126 GLU A O 1
ATOM 960 N N . ILE A 1 127 ? 5.068 16.454 -10.258 1.00 54.81 127 ILE A N 1
ATOM 961 C CA . ILE A 1 127 ? 3.690 16.884 -10.512 1.00 54.81 127 ILE A CA 1
ATOM 962 C C . ILE A 1 127 ? 3.764 18.404 -10.590 1.00 54.81 127 ILE A C 1
ATOM 964 O O . ILE A 1 127 ? 3.867 19.080 -9.566 1.00 54.81 127 ILE A O 1
ATOM 968 N N . LYS A 1 128 ? 3.761 18.946 -11.814 1.00 43.25 128 LYS A N 1
ATOM 969 C CA . LYS A 1 128 ? 3.666 20.391 -12.018 1.00 43.25 128 LYS A CA 1
ATOM 970 C C . LYS A 1 128 ? 2.482 20.895 -11.193 1.00 43.25 128 LYS A C 1
ATOM 972 O O . LYS A 1 128 ? 1.387 20.348 -11.359 1.00 43.25 128 LYS A O 1
ATOM 977 N N . PRO A 1 129 ? 2.664 21.924 -10.346 1.00 43.31 129 PRO A N 1
ATOM 978 C CA . PRO A 1 129 ? 1.553 22.477 -9.593 1.00 43.31 129 PRO A CA 1
ATOM 979 C C . PRO A 1 129 ? 0.424 22.841 -10.568 1.00 43.31 129 PRO A C 1
ATOM 981 O O . PRO A 1 129 ? 0.709 23.271 -11.698 1.00 43.31 129 PRO A O 1
ATOM 984 N N . PRO A 1 130 ? -0.852 22.651 -10.180 1.00 41.78 130 PRO A N 1
ATOM 985 C CA . PRO A 1 130 ? -1.972 22.982 -11.044 1.00 41.78 130 PRO A CA 1
ATOM 986 C C . PRO A 1 130 ? -1.803 24.424 -11.513 1.00 41.78 130 PRO A C 1
ATOM 988 O O . PRO A 1 130 ? -1.546 25.325 -10.711 1.00 41.78 130 PRO A O 1
ATOM 991 N N . ARG A 1 131 ? -1.878 24.636 -12.834 1.00 44.84 131 ARG A N 1
ATOM 992 C CA . ARG A 1 131 ? -1.736 25.965 -13.436 1.00 44.84 131 ARG A CA 1
ATOM 993 C C . ARG A 1 131 ? -2.676 26.916 -12.699 1.00 44.84 131 ARG A C 1
ATOM 995 O O . ARG A 1 131 ? -3.889 26.737 -12.782 1.00 44.84 131 ARG A O 1
ATOM 1002 N N . GLN A 1 132 ? -2.129 27.910 -11.994 1.00 53.62 132 GLN A N 1
ATOM 1003 C CA . GLN A 1 132 ? -2.942 28.990 -11.442 1.00 53.62 132 GLN A CA 1
ATOM 1004 C C . GLN A 1 13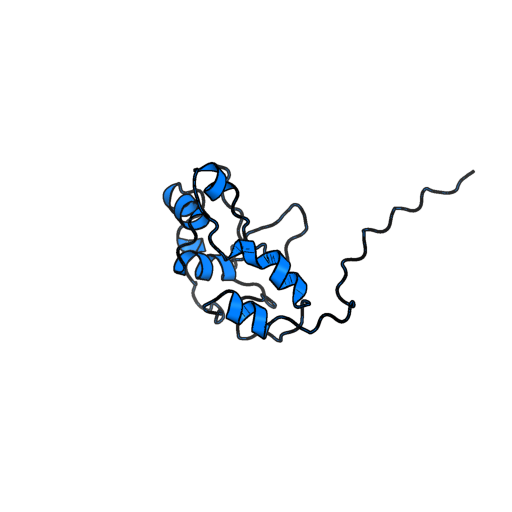2 ? -3.723 29.582 -12.614 1.00 53.62 132 GLN A C 1
ATOM 1006 O O . GLN A 1 132 ? -3.127 30.042 -13.592 1.00 53.62 132 GLN A O 1
ATOM 1011 N N . GLY A 1 133 ? -5.053 29.459 -12.561 1.00 43.19 133 GLY A N 1
ATOM 1012 C CA . GLY A 1 133 ? -5.927 29.942 -13.617 1.00 43.19 133 GLY A CA 1
ATOM 1013 C C . GLY A 1 133 ? -5.558 31.384 -13.933 1.00 43.19 133 GLY A C 1
ATOM 1014 O O . GLY A 1 133 ? -5.384 32.186 -13.013 1.00 43.19 133 GLY A O 1
ATOM 1015 N N . ARG A 1 134 ? -5.386 31.700 -15.224 1.00 53.50 134 ARG A N 1
ATOM 1016 C CA . ARG A 1 134 ? -5.225 33.085 -15.677 1.00 53.50 134 ARG A CA 1
ATOM 1017 C C . ARG A 1 134 ? -6.341 33.891 -15.019 1.00 53.50 134 ARG A C 1
ATOM 1019 O O . ARG A 1 134 ? -7.499 33.733 -15.402 1.00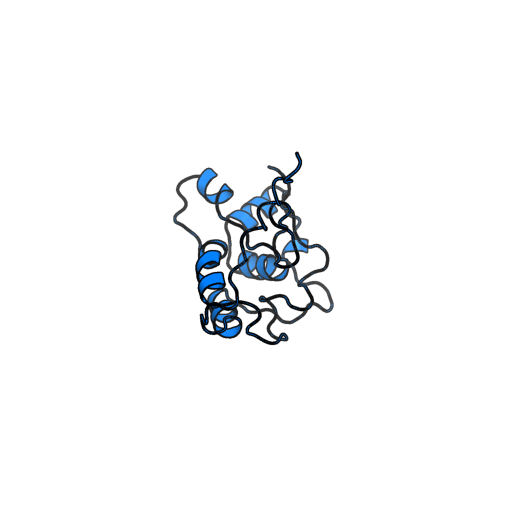 53.50 134 ARG A O 1
ATOM 1026 N N . ARG A 1 135 ? -6.010 34.739 -14.038 1.00 52.66 135 ARG A N 1
ATOM 1027 C CA . ARG A 1 135 ? -6.902 35.838 -13.671 1.00 52.66 135 ARG A CA 1
ATOM 1028 C C . ARG A 1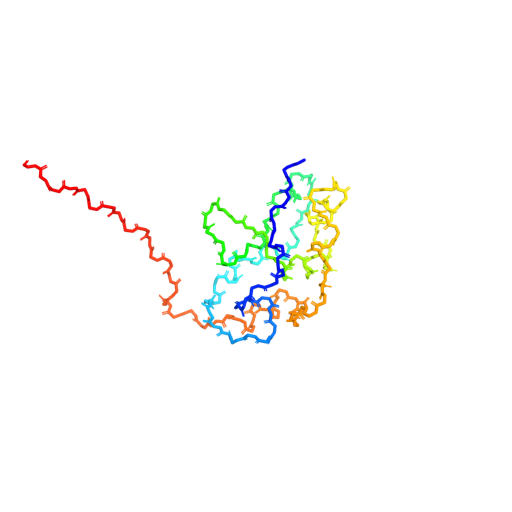 135 ? -7.094 36.607 -14.965 1.00 52.66 135 ARG A C 1
ATOM 1030 O O . ARG A 1 135 ? -6.115 37.066 -15.554 1.00 52.66 135 ARG A O 1
ATOM 1037 N N . GLY A 1 136 ? -8.327 36.592 -15.458 1.00 43.81 136 GLY A N 1
ATOM 1038 C CA . GLY A 1 136 ? -8.701 37.279 -16.675 1.00 43.81 136 GLY A CA 1
ATOM 1039 C C . GLY A 1 136 ? -8.224 38.719 -16.582 1.00 43.81 136 GLY A C 1
ATOM 1040 O O . GLY A 1 136 ? -8.617 39.448 -15.678 1.00 43.81 136 GLY A O 1
ATOM 1041 N N . GLY A 1 137 ? -7.348 39.098 -17.508 1.00 48.25 137 GLY A N 1
ATOM 1042 C CA . GLY A 1 137 ? -7.306 40.476 -17.952 1.00 48.25 137 GLY A CA 1
ATOM 1043 C C . GLY A 1 137 ? -8.602 40.746 -18.707 1.00 48.25 137 GLY A C 1
ATOM 1044 O O . GLY A 1 137 ? -8.967 39.954 -19.580 1.00 48.25 137 GLY A O 1
ATOM 1045 N N . GLN A 1 138 ? -9.296 41.795 -18.276 1.00 46.69 138 GLN A N 1
ATOM 1046 C CA . GLN A 1 138 ? -10.343 42.598 -18.925 1.00 46.69 138 GLN A CA 1
ATOM 1047 C C . GLN A 1 138 ? 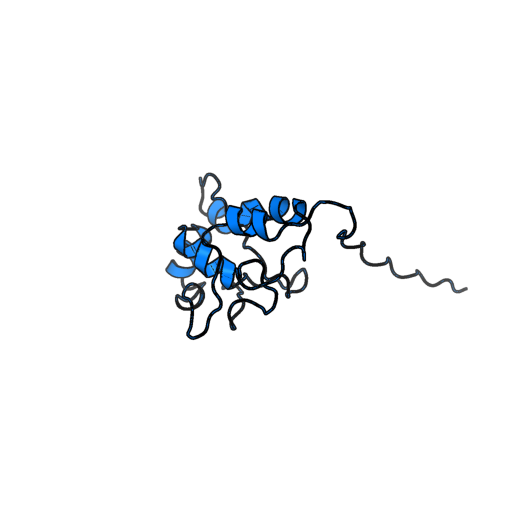-10.966 43.413 -17.771 1.00 46.69 138 GLN A C 1
ATOM 1049 O O . GLN A 1 138 ? -11.401 42.812 -16.794 1.00 46.69 138 GLN A O 1
ATOM 1054 N N . ALA A 1 139 ? -10.977 44.743 -17.748 1.00 43.12 139 ALA A N 1
ATOM 1055 C CA . ALA A 1 139 ? -10.828 45.754 -18.790 1.00 43.12 139 ALA A CA 1
ATOM 1056 C C . ALA A 1 139 ? -10.096 46.991 -18.242 1.00 43.12 139 ALA A C 1
ATOM 1058 O O . ALA A 1 139 ? -10.093 47.162 -17.001 1.00 43.12 139 ALA A O 1
#

InterPro domains:
  IPR046250 Protein of unknown function DUF6283 [PF19800] (10-119)

Secondary structure (DSSP, 8-state):
-PPPPB-TT-S-TT-TTBTTS-S-SEEHHHHHHHGGGTSPPP--SHHHHHHSPP-B-TTSPTTS--B-HHHHHHHHHTT-HHHHHHHHHTSS-GGGGS--TTPPPB-SSHHHHHHHHEEP--STT--PPP---------

Mean predicted aligned error: 6.66 Å